Protein 3S4E (pdb70)

Nearest PDB structures (foldseek):
  3s4e-assembly1_A  TM=1.007E+00  e=2.903E-31  Homo sapiens
  4d3p-assembly1_A  TM=1.005E+00  e=6.715E-30  Homo sapiens
  4d3r-assembly1_A  TM=1.004E+00  e=1.656E-28  Homo sapiens
  4d3q-assembly1_B  TM=9.929E-01  e=1.139E-26  Homo sapiens
  6apx-assembly1_A  TM=9.580E-01  e=6.355E-16  Escherichia coli K-12

Foldseek 3Di:
DWDWFPLDLQEIFTALVCQVDVVVCVVSQAAEEEEADAPRDRHCPVR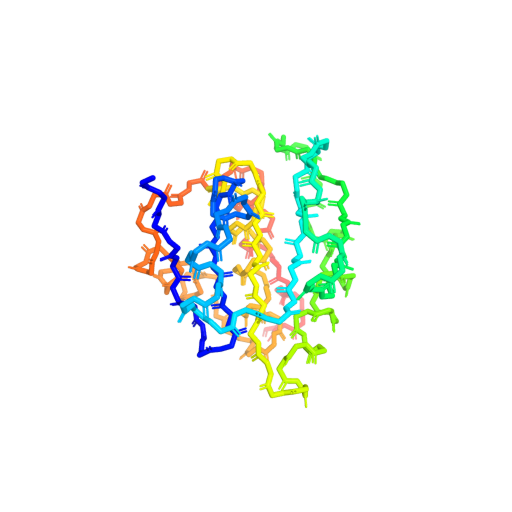HHYDYDYFYQDLPTQLVVCAVVVLVRSVVQVVVVGHYYYYYHRRAASSLLNQLVSCCVVPVDASVVSNVSSCVRPVRHDHDPSSSVSRNCPCPVVVD

Radius of gyration: 13.94 Å; Cα contacts (8 Å, |Δi|>4): 270; chains: 1; bounding box: 32×36×36 Å

GO terms:
  GO:0008138 protein tyrosine/serine/threonine phosphatase activity (F, IDA)
  GO:0004722 protein serine/threonine phosphatase activity (F, EXP)
  GO:0004725 protein tyrosine phosphatase activity (F, EXP)
  GO:0005515 protein binding (F, IPI)

Secondary structure (DSSP, 8-state):
----EEEETTEEEE-HHHHT-HHHHHHTT--EEEE-SSS-----TTTSEEEE------TTS-GGGGHHHHHHHHHHHHHTT--EEEE-SSSSSHHHHHHHHHHHHHH---HHHHHHHHHHHSTT----HHHHHHHHHTTHHHH-

Organism: Homo sapiens (NCBI:txid9606)

B-factor: mean 9.39, std 7.01, range [3.16, 60.04]

Sequence (144 aa):
ASQVGVIKPWLLLGSQDAAHDLDTLKKNKVTHILNVAYGVENAFLSDFTYKSISILDLPETNILSYFPECFEFIEEAKRKDGVVLVHSNAGVSRAAAIVIGFLMNSEQTSFTSAFSLVKNARPSICPNSGFMEQLRTYQEGKES

Structure (mmCIF, N/CA/C/O backbone):
data_3S4E
#
_entry.id   3S4E
#
_cell.length_a   46.852
_cell.length_b   50.313
_cell.length_c   57.872
_cell.angle_alpha   90.00
_cell.angle_beta   90.00
_cell.angle_gamma   90.00
#
_symmetry.space_group_name_H-M   'P 21 21 21'
#
loop_
_entity.id
_entity.type
_entity.pdbx_description
1 polymer 'Dual specificity protein phosphatase 19'
2 non-polymer 'PHOSPHATE ION'
3 non-polymer 'SULFATE ION'
4 water water
#
loop_
_atom_site.group_PDB
_atom_site.id
_atom_site.type_symbol
_atom_site.label_atom_id
_atom_site.label_alt_id
_atom_site.label_comp_id
_atom_site.label_asym_id
_atom_site.label_entity_id
_atom_site.label_seq_id
_atom_site.pdbx_PDB_ins_code
_atom_site.Cartn_x
_atom_site.Cartn_y
_atom_site.Cartn_z
_atom_site.occupancy
_atom_site.B_iso_or_equiv
_atom_site.auth_seq_id
_atom_site.auth_comp_id
_atom_site.auth_asym_id
_atom_site.auth_atom_id
_atom_site.pdbx_PDB_model_num
ATOM 1 N N . ALA A 1 1 ? -4.703 -8.325 -18.391 1.00 12.18 -2 ALA 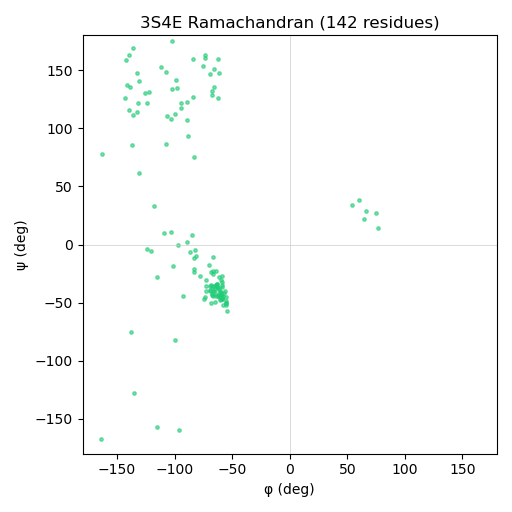A N 1
ATOM 2 C CA . ALA A 1 1 ? -4.404 -6.934 -18.777 1.00 12.40 -2 ALA A CA 1
ATOM 3 C C . ALA A 1 1 ? -3.389 -6.324 -17.800 1.00 11.60 -2 ALA A C 1
ATOM 4 O O . ALA A 1 1 ? -3.438 -5.102 -17.556 1.00 12.49 -2 ALA A O 1
ATOM 6 N N . SER A 1 2 ? -2.468 -7.134 -17.245 1.00 10.53 -1 SER A N 1
ATOM 7 C CA . SER A 1 2 ? -1.410 -6.552 -16.369 1.00 8.25 -1 SER A CA 1
ATOM 8 C C . SER A 1 2 ? -0.377 -5.794 -17.183 1.00 7.84 -1 SER A C 1
ATOM 9 O O . SER A 1 2 ? -0.263 -6.037 -18.388 1.00 9.16 -1 SER A O 1
ATOM 12 N N . GLN A 1 3 ? 0.391 -4.910 -16.558 1.00 6.82 65 GLN A N 1
ATOM 13 C CA . GLN A 1 3 ? 1.496 -4.247 -17.246 1.00 8.33 65 GLN A CA 1
ATOM 14 C C . GLN A 1 3 ? 2.700 -4.232 -16.311 1.00 7.45 65 GLN A C 1
ATOM 15 O O . GLN A 1 3 ? 2.680 -3.627 -15.243 1.00 8.50 65 GLN A O 1
ATOM 21 N N . VAL A 1 4 ? 3.728 -4.989 -16.647 1.00 7.46 66 VAL A N 1
ATOM 22 C CA . VAL A 1 4 ? 4.960 -4.961 -15.868 1.00 6.74 66 VAL A CA 1
ATOM 23 C C . VAL A 1 4 ? 5.776 -3.707 -16.141 1.00 5.58 66 VAL A C 1
ATOM 24 O O . VAL A 1 4 ? 5.686 -3.124 -17.205 1.00 8.30 66 VAL A O 1
ATOM 28 N N . GLY A 1 5 ? 6.574 -3.318 -15.149 1.00 4.73 67 GLY A N 1
ATOM 29 C CA . GLY A 1 5 ? 7.561 -2.251 -15.276 1.00 5.07 67 GLY A CA 1
ATOM 30 C C . GLY A 1 5 ? 8.942 -2.839 -15.524 1.00 4.94 67 GLY A C 1
ATOM 31 O O . GLY A 1 5 ? 9.304 -3.874 -14.927 1.00 5.22 67 GLY A O 1
ATOM 32 N N . VAL A 1 6 ? 9.731 -2.188 -16.385 1.00 4.91 68 VAL A N 1
ATOM 33 C CA . VAL A 1 6 ? 11.110 -2.630 -16.678 1.00 4.85 68 VAL A CA 1
ATOM 34 C C . VAL A 1 6 ? 12.031 -1.761 -15.849 1.00 3.99 68 VAL A C 1
ATOM 35 O O . VAL A 1 6 ? 12.114 -0.545 -16.041 1.00 5.03 68 VAL A O 1
ATOM 39 N N . ILE A 1 7 ? 12.680 -2.381 -14.865 1.00 4.50 69 ILE A N 1
ATOM 40 C CA . ILE A 1 7 ? 13.567 -1.687 -13.943 1.00 4.41 69 ILE A CA 1
ATOM 41 C C . ILE A 1 7 ? 15.014 -1.730 -14.454 1.00 5.28 69 ILE A C 1
ATOM 42 O O . ILE A 1 7 ? 15.735 -0.742 -14.382 1.00 6.68 69 ILE A O 1
ATOM 47 N N . LYS A 1 8 ? 15.444 -2.908 -14.914 1.00 5.06 70 LYS A N 1
ATOM 48 C CA . LYS A 1 8 ? 16.719 -3.159 -15.578 1.00 4.78 70 LYS A CA 1
ATOM 49 C C . LYS A 1 8 ? 16.374 -4.047 -16.748 1.00 5.40 70 LYS A C 1
ATOM 50 O O . LYS A 1 8 ? 15.284 -4.640 -16.779 1.00 5.72 70 LYS A O 1
ATOM 56 N N . PRO A 1 9 ? 17.303 -4.284 -17.690 1.00 5.08 71 PRO A N 1
ATOM 57 C CA . PRO A 1 9 ? 16.945 -5.193 -18.798 1.00 5.98 71 PRO A CA 1
ATOM 58 C C . PRO A 1 9 ? 16.548 -6.580 -18.298 1.00 4.96 71 PRO A C 1
ATOM 59 O O . PRO A 1 9 ? 15.776 -7.293 -18.949 1.00 6.07 71 PRO A O 1
ATOM 63 N N . TRP A 1 10 ? 17.094 -6.948 -17.134 1.00 4.92 72 TRP A N 1
ATOM 64 C CA . TRP A 1 10 ? 16.974 -8.247 -16.535 1.00 5.01 72 TRP A CA 1
ATOM 65 C C . TRP A 1 10 ? 16.079 -8.207 -15.276 1.00 4.20 72 TRP A C 1
ATOM 66 O O . TRP A 1 10 ? 16.037 -9.201 -14.544 1.00 4.92 72 TRP A O 1
ATOM 77 N N . LEU A 1 11 ? 15.366 -7.107 -14.987 1.00 4.24 73 LEU A N 1
ATOM 78 C CA . LEU A 1 11 ? 14.599 -7.010 -13.763 1.00 4.24 73 LEU A CA 1
ATOM 79 C C . LEU A 1 11 ? 13.262 -6.338 -14.071 1.00 3.79 73 LEU A C 1
ATOM 80 O O . LEU A 1 11 ? 13.216 -5.152 -14.441 1.00 4.75 73 LEU A O 1
ATOM 85 N N . LEU A 1 12 ? 12.170 -7.080 -13.896 1.00 4.46 74 LEU A N 1
ATOM 86 C CA . LEU A 1 12 ? 10.807 -6.611 -14.107 1.00 3.61 74 LEU A CA 1
ATOM 87 C C . LEU A 1 12 ? 10.090 -6.537 -12.762 1.00 3.55 74 LEU A C 1
ATOM 88 O O . LEU A 1 12 ? 10.381 -7.314 -11.837 1.00 4.35 74 LEU A O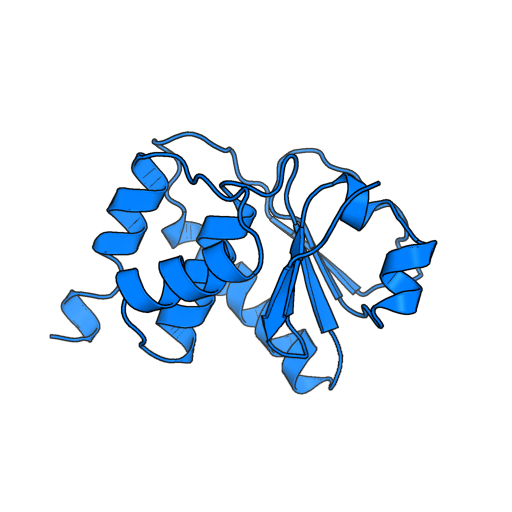 1
ATOM 93 N N . LEU A 1 13 ? 9.104 -5.648 -12.659 1.00 3.52 75 LEU A N 1
ATOM 94 C CA . LEU A 1 13 ? 8.305 -5.484 -11.464 1.00 3.18 75 LEU A CA 1
ATOM 95 C C . LEU A 1 13 ? 6.837 -5.623 -11.851 1.00 3.82 75 LEU A C 1
ATOM 96 O O . LEU A 1 13 ? 6.365 -4.926 -12.745 1.00 4.64 75 LEU A O 1
ATOM 101 N N . GLY A 1 14 ? 6.064 -6.445 -11.147 1.00 4.12 76 GLY A N 1
ATOM 102 C CA . GLY A 1 14 ? 4.659 -6.578 -11.465 1.00 5.36 76 GLY A CA 1
ATOM 103 C C . GLY A 1 14 ? 3.824 -7.229 -10.392 1.00 3.87 76 GLY A C 1
ATOM 104 O O . GLY A 1 14 ? 4.234 -7.388 -9.250 1.00 4.45 76 GLY A O 1
ATOM 105 N N . SER A 1 15 ? 2.605 -7.575 -10.801 1.00 4.65 77 SER A N 1
ATOM 106 C CA . SER A 1 15 ? 1.534 -8.076 -9.934 1.00 4.67 77 SER A CA 1
ATOM 107 C C . SER A 1 15 ? 1.388 -9.600 -10.053 1.00 3.81 77 SER A C 1
ATOM 108 O O . SER A 1 15 ? 2.016 -10.253 -10.894 1.00 4.86 77 SER A O 1
ATOM 111 N N . GLN A 1 16 ? 0.511 -10.165 -9.225 1.00 4.55 78 GLN A N 1
ATOM 112 C CA . GLN A 1 16 ? 0.187 -11.594 -9.356 1.00 4.75 78 GLN A CA 1
ATOM 113 C C . GLN A 1 16 ? -0.366 -11.877 -10.747 1.00 5.30 78 GLN A C 1
ATOM 114 O O . GLN A 1 16 ? -0.140 -12.951 -11.282 1.00 5.39 78 GLN A O 1
ATOM 120 N N . ASP A 1 17 ? -1.146 -10.988 -11.334 1.00 5.34 79 ASP A N 1
ATOM 121 C CA . ASP A 1 17 ? -1.636 -11.252 -12.686 1.00 5.45 79 ASP A CA 1
ATOM 122 C C . ASP A 1 17 ? -0.493 -11.416 -13.648 1.00 5.11 79 ASP A C 1
ATOM 123 O O . ASP A 1 17 ? -0.534 -12.286 -14.515 1.00 5.63 79 ASP A O 1
ATOM 128 N N . ALA A 1 18 ? 0.527 -10.580 -13.571 1.00 4.01 80 ALA A N 1
ATOM 129 C CA . ALA A 1 18 ? 1.698 -10.764 -14.427 1.00 4.41 80 ALA A CA 1
ATOM 130 C C . ALA A 1 18 ? 2.342 -12.121 -14.176 1.00 4.06 80 ALA A C 1
ATOM 131 O O . ALA A 1 18 ? 2.770 -12.801 -15.121 1.00 5.02 80 ALA A O 1
ATOM 133 N N . ALA A 1 19 ? 2.453 -12.524 -12.908 1.00 4.99 81 ALA A N 1
ATOM 134 C CA . ALA A 1 19 ? 3.068 -13.789 -12.562 1.00 4.33 81 ALA A CA 1
ATOM 135 C C . ALA A 1 19 ? 2.284 -14.978 -13.099 1.00 4.22 81 ALA A C 1
ATOM 136 O O . ALA A 1 19 ? 2.805 -16.077 -13.224 1.00 4.69 81 ALA A O 1
ATOM 138 N N . HIS A 1 20 ? 0.997 -14.780 -13.361 1.00 4.27 82 HIS A N 1
ATOM 139 C CA . HIS A 1 20 ? 0.103 -15.830 -13.839 1.00 4.21 82 HIS A CA 1
ATOM 140 C C . HIS A 1 20 ? -0.195 -15.733 -15.311 1.00 5.15 82 HIS A C 1
ATOM 141 O O . HIS A 1 20 ? -1.112 -16.423 -15.794 1.00 5.90 82 HIS A O 1
ATOM 148 N N . ASP A 1 21 ? 0.546 -14.872 -16.015 1.00 4.43 83 ASP A N 1
ATOM 149 C CA . ASP A 1 21 ? 0.288 -14.607 -17.438 1.00 4.76 83 ASP A CA 1
ATOM 150 C C . ASP A 1 21 ? 1.391 -15.249 -18.259 1.00 4.51 83 ASP A C 1
ATOM 151 O O . ASP A 1 21 ? 2.431 -14.628 -18.494 1.00 5.08 83 ASP A O 1
ATOM 156 N N . LEU A 1 22 ? 1.227 -16.523 -18.596 1.00 4.89 84 LEU A N 1
ATOM 157 C CA . LEU A 1 22 ? 2.295 -17.243 -19.278 1.00 5.28 84 LEU A CA 1
ATOM 158 C C . LEU A 1 22 ? 2.647 -16.610 -20.641 1.00 5.30 84 LEU A C 1
ATOM 159 O O . LEU A 1 22 ? 3.815 -16.534 -20.979 1.00 5.85 84 LEU A O 1
ATOM 164 N N . ASP A 1 23 ? 1.640 -16.116 -21.372 1.00 5.75 85 ASP A N 1
ATOM 165 C CA . ASP A 1 23 ? 1.887 -15.481 -22.655 1.00 6.48 85 ASP A CA 1
ATOM 166 C C . ASP A 1 23 ? 2.900 -14.351 -22.469 1.00 6.41 85 ASP A C 1
ATOM 167 O O . ASP A 1 23 ? 3.866 -14.249 -23.252 1.00 7.06 85 ASP A O 1
ATOM 172 N N . THR A 1 24 ? 2.656 -13.433 -21.519 1.00 5.75 86 THR A N 1
ATOM 173 C CA . THR A 1 24 ? 3.565 -12.302 -21.391 1.00 5.79 86 THR A CA 1
ATOM 174 C C . THR A 1 24 ? 4.856 -12.637 -20.679 1.00 5.55 86 THR A C 1
ATOM 175 O O . THR A 1 24 ? 5.890 -12.056 -21.008 1.00 6.15 86 THR A O 1
ATOM 179 N N . LEU A 1 25 ? 4.859 -13.637 -19.795 1.00 5.02 87 LEU A N 1
ATOM 180 C CA . LEU A 1 25 ? 6.140 -14.071 -19.207 1.00 5.20 87 LEU A CA 1
ATOM 181 C C . LEU A 1 25 ? 7.067 -14.522 -20.336 1.00 5.40 87 LEU A C 1
ATOM 182 O O . LEU A 1 25 ? 8.271 -14.192 -20.341 1.00 5.92 87 LEU A O 1
ATOM 187 N N . LYS A 1 26 ? 6.535 -15.289 -21.273 1.00 5.39 88 LYS A N 1
ATOM 188 C CA . LYS A 1 26 ? 7.338 -15.740 -22.413 1.00 7.52 88 LYS A CA 1
ATOM 189 C C . LYS A 1 26 ? 7.742 -14.623 -23.348 1.00 6.10 88 LYS A C 1
ATOM 190 O O . LYS A 1 26 ? 8.911 -14.537 -23.736 1.00 6.85 88 LYS A O 1
ATOM 196 N N . LYS A 1 27 ? 6.831 -13.717 -23.665 1.00 6.16 89 LYS A N 1
ATOM 197 C CA . LYS A 1 27 ? 7.189 -12.572 -24.504 1.00 7.05 89 LYS A CA 1
ATOM 198 C C . LYS A 1 27 ? 8.301 -11.763 -23.866 1.00 5.19 89 LYS A C 1
ATOM 199 O O . LYS A 1 27 ? 9.124 -11.185 -24.561 1.00 6.27 89 LYS A O 1
ATOM 205 N N . ASN A 1 28 ? 8.297 -11.675 -22.538 1.00 5.05 90 ASN A N 1
ATOM 206 C CA . ASN A 1 28 ? 9.205 -10.817 -21.815 1.00 4.53 90 ASN A CA 1
ATOM 207 C C . ASN A 1 28 ? 10.516 -11.501 -21.460 1.00 4.28 90 ASN A C 1
ATOM 208 O O . ASN A 1 28 ? 11.383 -10.936 -20.798 1.00 5.19 90 ASN A O 1
ATOM 213 N N . LYS A 1 29 ? 10.654 -12.750 -21.906 1.00 5.27 91 LYS A N 1
ATOM 214 C CA . LYS A 1 29 ? 11.891 -13.520 -21.742 1.00 5.34 91 LYS A CA 1
ATOM 215 C C . LYS A 1 29 ? 12.201 -13.840 -20.282 1.00 5.12 91 LYS A C 1
ATOM 216 O O . LYS A 1 29 ? 13.364 -13.970 -19.908 1.00 5.37 91 LYS A O 1
ATOM 222 N N . VAL A 1 30 ? 11.165 -13.960 -19.456 1.00 4.97 92 VAL A N 1
ATOM 223 C CA . VAL A 1 30 ? 11.390 -14.268 -18.036 1.00 4.72 92 VAL A CA 1
ATOM 224 C C . VAL A 1 30 ? 11.979 -15.647 -17.863 1.00 4.85 92 VAL A C 1
ATOM 225 O O . VAL A 1 30 ? 11.515 -16.625 -18.472 1.00 5.60 92 VAL A O 1
ATOM 229 N N . THR A 1 31 ? 12.995 -15.726 -16.996 1.00 4.81 93 THR A N 1
ATOM 230 C CA . THR A 1 31 ? 13.589 -16.997 -16.602 1.00 5.48 93 THR A CA 1
ATOM 231 C C . THR A 1 31 ? 13.386 -17.296 -15.119 1.00 4.47 93 THR A C 1
ATOM 232 O O . THR A 1 31 ? 13.400 -18.465 -14.716 1.00 5.52 93 THR A O 1
ATOM 236 N N . HIS A 1 32 ? 13.265 -16.260 -14.294 1.00 3.96 94 HIS A N 1
ATOM 237 C CA . HIS A 1 32 ? 13.252 -16.347 -12.826 1.00 4.88 94 HIS A CA 1
ATOM 238 C C . HIS A 1 32 ? 12.067 -15.558 -12.325 1.00 3.76 94 HIS A C 1
ATOM 239 O O . HIS A 1 32 ? 11.795 -14.485 -12.860 1.00 4.27 94 HIS A O 1
ATOM 246 N N . ILE A 1 33 ? 11.404 -16.075 -11.297 1.00 4.41 95 ILE A N 1
ATOM 247 C CA . ILE A 1 33 ? 10.262 -15.361 -10.707 1.00 4.26 95 ILE A CA 1
ATOM 248 C C . ILE A 1 33 ? 10.456 -15.340 -9.183 1.00 3.87 95 ILE A C 1
ATOM 249 O O . ILE A 1 33 ? 10.608 -16.400 -8.554 1.00 4.72 95 ILE A O 1
ATOM 254 N N . LEU A 1 34 ? 10.489 -14.117 -8.635 1.00 3.68 96 LEU A N 1
ATOM 255 C CA . LEU A 1 34 ? 10.624 -13.902 -7.211 1.00 3.44 96 LEU A CA 1
ATOM 256 C C . LEU A 1 34 ? 9.261 -13.432 -6.682 1.00 4.00 96 LEU A C 1
ATOM 257 O O . LEU A 1 34 ? 8.810 -12.330 -7.022 1.00 4.24 96 LEU A O 1
ATOM 262 N N . ASN A 1 35 ? 8.601 -14.287 -5.892 1.00 4.32 97 ASN A N 1
ATOM 263 C CA . ASN A 1 35 ? 7.253 -14.068 -5.402 1.00 3.82 97 ASN A CA 1
ATOM 264 C C . ASN A 1 35 ? 7.338 -13.629 -3.949 1.00 4.10 97 ASN A C 1
ATOM 265 O O . ASN A 1 35 ? 7.665 -14.446 -3.052 1.00 4.55 97 ASN A O 1
ATOM 270 N N . VAL A 1 36 ? 7.049 -12.345 -3.715 1.00 3.79 98 VAL A N 1
ATOM 271 C CA . VAL A 1 36 ? 7.188 -11.738 -2.395 1.00 4.60 98 VAL A CA 1
ATOM 272 C C . VAL A 1 36 ? 5.857 -11.246 -1.875 1.00 4.56 98 VAL A C 1
ATOM 273 O O . VAL A 1 36 ? 5.790 -10.279 -1.142 1.00 6.47 98 VAL A O 1
ATOM 277 N N . ALA A 1 37 ? 4.772 -11.956 -2.225 1.00 6.07 99 ALA A N 1
ATOM 278 C CA . ALA A 1 37 ? 3.479 -11.749 -1.558 1.00 8.02 99 ALA A CA 1
ATOM 279 C C . ALA A 1 37 ? 3.265 -12.763 -0.453 1.00 5.91 99 ALA A C 1
ATOM 280 O O . ALA A 1 37 ? 4.237 -13.293 0.104 1.00 6.61 99 ALA A O 1
ATOM 282 N N . TYR A 1 38 ? 2.010 -12.975 -0.050 1.00 6.57 100 TYR A N 1
ATOM 283 C CA . TYR A 1 38 ? 1.653 -14.065 0.836 1.00 6.53 100 TYR A CA 1
ATOM 284 C C . TYR A 1 38 ? 0.568 -14.904 0.167 1.00 6.28 100 TYR A C 1
ATOM 285 O O . TYR A 1 38 ? -0.506 -14.422 -0.214 1.00 7.42 100 TYR A O 1
ATOM 294 N N . GLY A 1 39 ? 0.856 -16.188 -0.021 1.00 6.35 101 GLY A N 1
ATOM 295 C CA . GLY A 1 39 ? -0.162 -17.116 -0.499 1.00 6.82 101 GLY A CA 1
ATOM 296 C C . GLY A 1 39 ? -0.467 -17.027 -1.983 1.00 5.35 101 GLY A C 1
ATOM 297 O O . GLY A 1 39 ? -1.480 -17.579 -2.409 1.00 7.59 101 GLY A O 1
ATOM 298 N N . VAL A 1 40 ? 0.350 -16.371 -2.794 1.00 5.19 102 VAL A N 1
ATOM 299 C CA . VAL A 1 40 ? 0.151 -16.378 -4.240 1.00 5.72 102 VAL A CA 1
ATOM 300 C C . VAL A 1 40 ? 0.777 -17.631 -4.845 1.00 5.40 102 VAL A C 1
ATOM 301 O O . VAL A 1 40 ? 1.942 -17.910 -4.594 1.00 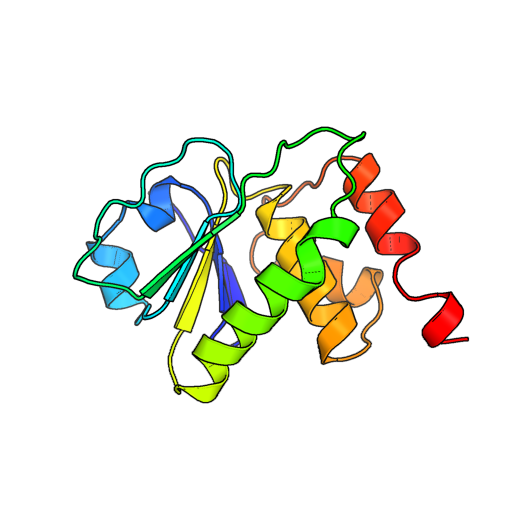6.37 102 VAL A O 1
ATOM 305 N N . GLU A 1 41 ? 0.026 -18.402 -5.619 1.00 5.99 103 GLU A N 1
ATOM 306 C CA . GLU A 1 41 ? 0.577 -19.628 -6.181 1.00 6.26 103 GLU A CA 1
ATOM 307 C C . GLU A 1 41 ? 1.627 -19.347 -7.242 1.00 6.08 103 GLU A C 1
ATOM 308 O O . GLU A 1 41 ? 1.513 -18.406 -8.042 1.00 6.86 103 GLU A O 1
ATOM 314 N N . ASN A 1 42 ? 2.613 -20.219 -7.324 1.00 5.10 104 ASN A N 1
ATOM 315 C CA . ASN A 1 42 ? 3.561 -20.262 -8.421 1.00 6.00 104 ASN A CA 1
ATOM 316 C C . ASN A 1 42 ? 2.984 -21.187 -9.486 1.00 5.92 104 ASN A C 1
ATOM 317 O O . ASN A 1 42 ? 2.850 -22.401 -9.246 1.00 6.69 104 ASN A O 1
ATOM 322 N N . ALA A 1 43 ? 2.523 -20.612 -10.596 1.00 5.80 105 ALA A N 1
ATOM 323 C CA . ALA A 1 43 ? 1.641 -21.289 -11.509 1.00 5.67 105 ALA A CA 1
ATOM 324 C C . ALA A 1 43 ? 2.326 -22.194 -12.525 1.00 5.70 105 ALA A C 1
ATOM 325 O O . ALA A 1 43 ? 1.677 -23.078 -13.098 1.00 6.65 105 ALA A O 1
ATOM 327 N N . PHE A 1 44 ? 3.606 -21.975 -12.788 1.00 5.16 106 PHE A N 1
ATOM 328 C CA . PHE A 1 44 ? 4.274 -22.615 -13.922 1.00 6.20 106 PHE A CA 1
ATOM 329 C C . PHE A 1 44 ? 5.587 -23.247 -13.478 1.00 5.60 106 PHE A C 1
ATOM 330 O O . PHE A 1 44 ? 6.675 -22.871 -13.935 1.00 6.04 106 PHE A O 1
ATOM 338 N N . LEU A 1 45 ? 5.477 -24.207 -12.565 1.00 6.96 107 LEU A N 1
ATOM 339 C CA . LEU A 1 45 ? 6.610 -24.695 -11.804 1.00 9.45 107 LEU A CA 1
ATOM 340 C C . LEU A 1 45 ? 7.694 -25.251 -12.696 1.00 8.59 107 LEU A C 1
ATOM 341 O O . LEU A 1 45 ? 8.860 -25.132 -12.319 1.00 11.98 107 LEU A O 1
ATOM 346 N N . SER A 1 46 ? 7.365 -25.846 -13.846 1.00 8.59 108 SER A N 1
ATOM 347 C CA . SER A 1 46 ? 8.408 -26.437 -14.688 1.00 11.41 108 SER A CA 1
ATOM 348 C C . SER A 1 46 ? 9.048 -25.455 -15.653 1.00 9.94 108 SER A C 1
ATOM 349 O O . SER A 1 46 ? 9.994 -25.811 -16.373 1.00 13.07 108 SER A O 1
ATOM 352 N N . ASP A 1 47 ? 8.502 -24.242 -15.718 1.00 7.77 109 ASP A N 1
ATOM 353 C CA . ASP A 1 47 ? 8.847 -23.319 -16.775 1.00 8.30 109 ASP A CA 1
ATOM 354 C C . ASP A 1 47 ? 9.840 -22.214 -16.384 1.00 6.95 109 ASP A C 1
ATOM 355 O O . ASP A 1 47 ? 10.384 -21.527 -17.241 1.00 8.29 109 ASP A O 1
ATOM 360 N N . PHE A 1 48 ? 9.971 -21.988 -15.081 1.00 5.87 110 PHE A N 1
ATOM 361 C CA . PHE A 1 48 ? 10.750 -20.865 -14.542 1.00 5.87 110 PHE A CA 1
ATOM 362 C C . PHE A 1 48 ? 11.458 -21.351 -13.300 1.00 5.64 110 PHE A C 1
ATOM 363 O O . PHE A 1 48 ? 11.033 -22.318 -12.668 1.00 6.15 110 PHE A O 1
ATOM 371 N N . THR A 1 49 ? 12.518 -20.636 -12.930 1.00 5.15 111 THR A N 1
ATOM 372 C CA . THR A 1 49 ? 13.138 -20.834 -11.605 1.00 5.05 111 THR A CA 1
ATOM 373 C C . THR A 1 49 ? 12.408 -19.884 -10.650 1.00 4.19 111 THR A C 1
ATOM 374 O O . THR A 1 49 ? 12.436 -18.653 -10.862 1.00 5.52 111 THR A O 1
ATOM 378 N N . TYR A 1 50 ? 11.834 -20.430 -9.591 1.00 4.33 112 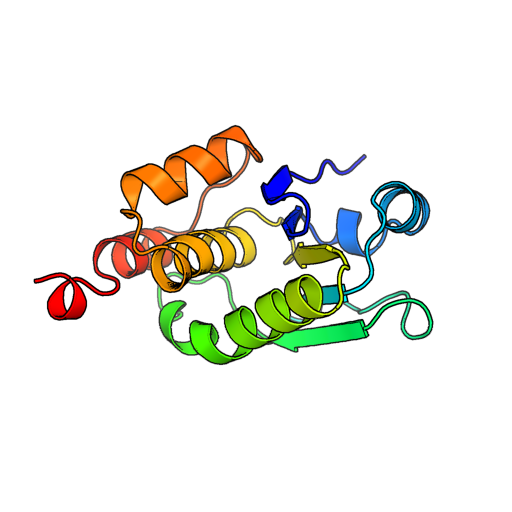TYR A N 1
ATOM 379 C CA . TYR A 1 50 ? 11.069 -19.669 -8.614 1.00 4.41 112 TYR A CA 1
ATOM 380 C C . TYR A 1 50 ? 11.806 -19.514 -7.301 1.00 4.76 112 TYR A C 1
ATOM 381 O O . TYR A 1 50 ? 12.505 -20.438 -6.848 1.00 5.86 112 TYR A O 1
ATOM 390 N N . LYS A 1 51 ? 11.574 -18.410 -6.621 1.00 4.30 113 LYS A N 1
ATOM 391 C CA . LYS A 1 51 ? 11.875 -18.287 -5.207 1.00 4.86 113 LYS A CA 1
ATOM 392 C C . LYS A 1 51 ? 10.721 -17.550 -4.574 1.00 4.75 113 LYS A C 1
ATOM 393 O O . LYS A 1 51 ? 10.268 -16.526 -5.111 1.00 5.72 113 LYS A O 1
ATOM 399 N N . SER A 1 52 ? 10.251 -18.028 -3.424 1.00 5.04 114 SER A N 1
ATOM 400 C CA . SER A 1 52 ? 9.117 -17.399 -2.731 1.00 5.58 114 SER A CA 1
ATOM 401 C C . SER A 1 52 ? 9.498 -16.991 -1.341 1.00 5.43 114 SER A C 1
ATOM 402 O O . SER A 1 52 ? 10.074 -17.807 -0.596 1.00 7.14 114 SER A O 1
ATOM 405 N N . ILE A 1 53 ? 9.193 -15.749 -0.972 1.00 5.41 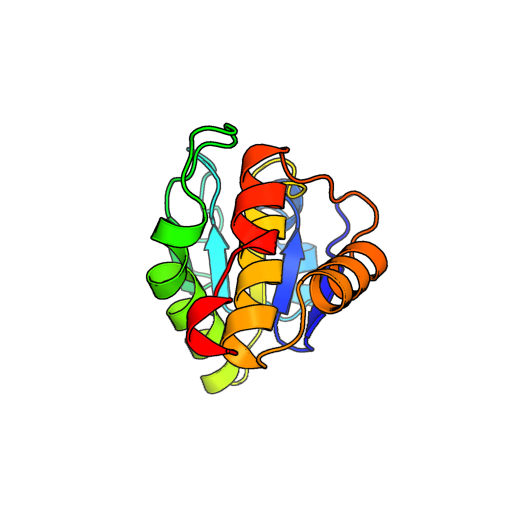115 ILE A N 1
ATOM 406 C CA . ILE A 1 53 ? 9.477 -15.257 0.370 1.00 6.62 115 ILE A CA 1
ATOM 407 C C . ILE A 1 53 ? 8.221 -14.570 0.873 1.00 6.07 115 ILE A C 1
ATOM 408 O O . ILE A 1 53 ? 7.747 -13.615 0.251 1.00 7.09 115 ILE A O 1
ATOM 413 N N . SER A 1 54 ? 7.598 -15.131 1.898 1.00 6.53 116 SER A N 1
ATOM 414 C CA . SER A 1 54 ? 6.332 -14.636 2.394 1.00 6.53 116 SER A CA 1
ATOM 415 C C . SER A 1 54 ? 6.530 -13.275 3.021 1.00 6.26 116 SER A C 1
ATOM 416 O O . SER A 1 54 ? 7.308 -13.163 3.979 1.00 7.92 116 SER A O 1
ATOM 419 N N . ILE A 1 55 ? 5.735 -12.290 2.617 1.00 5.35 117 ILE A N 1
ATOM 420 C CA . ILE A 1 55 ? 5.799 -10.937 3.206 1.00 5.53 117 ILE A CA 1
ATOM 421 C C . ILE A 1 55 ? 4.378 -10.430 3.314 1.00 4.24 117 ILE A C 1
ATOM 422 O O . ILE A 1 55 ? 3.573 -10.594 2.397 1.00 4.39 117 ILE A O 1
ATOM 427 N N . LEU A 1 56 ? 4.063 -9.806 4.445 1.00 4.40 118 LEU A N 1
ATOM 428 C CA . LEU A 1 56 ? 2.787 -9.114 4.646 1.00 4.61 118 LEU A CA 1
ATOM 429 C C . LEU A 1 56 ? 2.919 -7.615 4.406 1.00 4.60 118 LEU A C 1
ATOM 430 O O . LEU A 1 56 ? 3.913 -6.998 4.834 1.00 5.69 118 LEU A O 1
ATOM 435 N N . ASP A 1 57 ? 1.980 -7.050 3.677 1.00 4.53 119 ASP A N 1
ATOM 436 C CA . ASP A 1 57 ? 2.031 -5.633 3.342 1.00 4.85 119 ASP A CA 1
ATOM 437 C C . ASP A 1 57 ? 1.472 -4.816 4.490 1.00 4.34 119 ASP A C 1
ATOM 438 O O . ASP A 1 57 ? 0.368 -4.266 4.412 1.00 5.64 119 ASP A O 1
ATOM 443 N N . LEU A 1 58 ? 2.250 -4.676 5.553 1.00 4.95 120 LEU A N 1
ATOM 444 C CA . LEU A 1 58 ? 1.817 -3.967 6.770 1.00 5.34 120 LEU A CA 1
ATOM 445 C C . LEU A 1 58 ? 2.963 -3.030 7.138 1.00 5.19 120 LEU A C 1
ATOM 446 O O . LEU A 1 58 ? 4.138 -3.359 6.933 1.00 5.15 120 LEU A O 1
ATOM 451 N N . PRO A 1 59 ? 2.634 -1.867 7.725 1.00 5.43 121 PRO A N 1
ATOM 452 C CA . PRO A 1 59 ? 3.714 -0.922 8.037 1.00 6.47 121 PRO A CA 1
ATOM 453 C C . PRO A 1 59 ? 4.647 -1.484 9.108 1.00 6.09 121 PRO A C 1
ATOM 454 O O . PRO A 1 59 ? 5.802 -1.035 9.192 1.00 8.52 121 PRO A O 1
ATOM 458 N N . GLU A 1 60 ? 4.178 -2.424 9.929 1.00 5.92 122 GLU A N 1
ATOM 459 C CA . GLU A 1 60 ? 5.055 -3.017 10.948 1.00 8.08 122 GLU A CA 1
ATOM 460 C C . GLU A 1 60 ? 5.942 -4.113 10.390 1.00 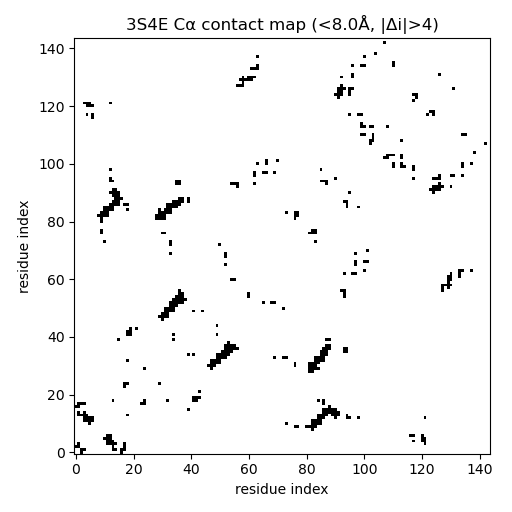7.11 122 GLU A C 1
ATOM 461 O O . GLU A 1 60 ? 6.843 -4.537 11.077 1.00 6.86 122 GLU A O 1
ATOM 467 N N . THR A 1 61 ? 5.733 -4.569 9.144 1.00 5.39 123 THR A N 1
ATOM 468 C CA . THR A 1 61 ? 6.681 -5.465 8.527 1.00 5.55 123 THR A CA 1
ATOM 469 C C . THR A 1 61 ? 7.980 -4.749 8.254 1.00 5.62 123 THR A C 1
ATOM 470 O O . THR A 1 61 ? 7.967 -3.640 7.711 1.00 6.03 123 THR A O 1
ATOM 474 N N . ASN A 1 62 ? 9.092 -5.367 8.627 1.00 5.44 124 ASN A N 1
ATOM 475 C CA . ASN A 1 62 ? 10.415 -4.823 8.361 1.00 5.54 124 ASN A CA 1
ATOM 476 C C . ASN A 1 62 ? 10.892 -5.284 7.000 1.00 4.45 124 ASN A C 1
ATOM 477 O O . ASN A 1 62 ? 11.417 -6.363 6.859 1.00 5.07 124 ASN A O 1
ATOM 482 N N . ILE A 1 63 ? 10.647 -4.467 5.967 1.00 4.85 125 ILE A N 1
ATOM 483 C CA . ILE A 1 63 ? 10.997 -4.897 4.608 1.00 4.63 125 ILE A CA 1
ATOM 484 C C . ILE A 1 63 ? 12.505 -5.170 4.505 1.00 4.97 125 ILE A C 1
ATOM 485 O O . ILE A 1 63 ? 12.926 -6.033 3.733 1.00 5.23 125 ILE A O 1
ATOM 490 N N . LEU A 1 64 ? 13.300 -4.451 5.301 1.00 5.58 126 LEU A N 1
ATOM 491 C CA . LEU A 1 64 ? 14.765 -4.573 5.226 1.00 6.13 126 LEU A CA 1
ATOM 492 C C . LEU A 1 64 ? 15.200 -5.989 5.554 1.00 5.45 126 LEU A C 1
ATOM 493 O O . LEU A 1 64 ? 16.246 -6.425 5.088 1.00 7.01 126 LEU A O 1
ATOM 498 N N . SER A 1 65 ? 14.416 -6.692 6.359 1.00 5.36 127 SER A N 1
ATOM 499 C CA . SER A 1 65 ? 14.799 -8.011 6.811 1.00 7.16 127 SER A CA 1
ATOM 500 C C . SER A 1 65 ? 14.764 -9.054 5.689 1.00 7.14 127 SER A C 1
ATOM 501 O O . SER A 1 65 ? 15.322 -10.139 5.829 1.00 9.59 127 SER A O 1
ATOM 504 N N . TYR A 1 66 ? 14.086 -8.766 4.581 1.00 5.82 128 TYR A N 1
ATOM 505 C CA . TYR A 1 66 ? 13.962 -9.726 3.472 1.00 5.36 128 TYR A CA 1
ATOM 506 C C . TYR A 1 66 ? 14.973 -9.484 2.374 1.00 5.86 128 TYR A C 1
ATOM 507 O O . TYR A 1 66 ? 15.027 -10.229 1.393 1.00 5.78 128 TYR A O 1
ATOM 516 N N . PHE A 1 67 ? 15.810 -8.458 2.549 1.00 5.21 129 PHE A N 1
ATOM 517 C CA . PHE A 1 67 ? 16.629 -8.021 1.457 1.00 5.53 129 PHE A CA 1
ATOM 518 C C . PHE A 1 67 ? 17.666 -9.070 1.000 1.00 5.86 129 PHE A C 1
ATOM 519 O O . PHE A 1 67 ? 17.745 -9.338 -0.200 1.00 6.23 129 PHE A O 1
ATOM 527 N N . PRO A 1 68 ? 18.455 -9.682 1.904 1.00 5.58 130 PRO A N 1
ATOM 528 C CA . PRO A 1 68 ? 19.523 -10.546 1.345 1.00 6.73 130 PRO A CA 1
ATOM 529 C C . PRO A 1 68 ? 18.960 -11.736 0.548 1.00 5.61 130 PRO A C 1
ATOM 530 O O . PRO A 1 68 ? 19.480 -12.085 -0.494 1.00 6.03 130 PRO A O 1
ATOM 534 N N . GLU A 1 69 ? 17.852 -12.298 1.004 1.00 5.70 131 GLU A N 1
ATOM 535 C CA . GLU A 1 69 ? 17.241 -13.448 0.304 1.00 5.56 131 GLU A CA 1
ATOM 536 C C . GLU A 1 69 ? 16.692 -13.054 -1.057 1.00 4.97 131 GLU A C 1
ATOM 537 O O . GLU A 1 69 ? 16.799 -13.825 -2.013 1.00 6.17 131 GLU A O 1
ATOM 543 N N . CYS A 1 70 ? 16.135 -11.846 -1.139 1.00 4.91 132 CYS A N 1
ATOM 544 C CA . CYS A 1 70 ? 15.631 -11.358 -2.413 1.00 4.73 132 CYS A CA 1
ATOM 545 C C . CYS A 1 70 ? 16.735 -10.945 -3.344 1.00 4.71 132 CYS A C 1
ATOM 546 O O . CYS A 1 70 ? 16.736 -11.312 -4.520 1.00 4.62 132 CYS A O 1
ATOM 549 N N . PHE A 1 71 ? 17.714 -10.173 -2.842 1.00 4.72 133 PHE A N 1
ATOM 550 C CA . PHE A 1 71 ? 18.690 -9.577 -3.727 1.00 4.96 133 PHE A CA 1
ATOM 551 C C . PHE A 1 71 ? 19.608 -10.636 -4.323 1.00 5.38 133 PHE A C 1
ATOM 552 O O . PHE A 1 71 ? 20.007 -10.511 -5.477 1.00 5.44 133 PHE A O 1
ATOM 560 N N . GLU A 1 72 ? 19.942 -11.683 -3.544 1.00 4.75 134 GLU A N 1
ATOM 561 C CA . GLU A 1 72 ? 20.829 -12.686 -4.099 1.00 5.70 134 GLU A CA 1
ATOM 562 C C . GLU A 1 72 ? 20.167 -13.401 -5.285 1.00 4.42 134 GLU A C 1
ATOM 563 O O . GLU A 1 72 ? 20.846 -13.860 -6.219 1.00 5.01 134 GLU A O 1
ATOM 569 N N . PHE A 1 73 ? 18.848 -13.583 -5.188 1.00 4.17 135 PHE A N 1
ATOM 570 C CA . PHE A 1 73 ? 18.114 -14.268 -6.256 1.00 4.21 135 PHE A CA 1
ATOM 571 C C . PHE A 1 73 ? 17.968 -13.395 -7.512 1.00 4.76 135 PHE A C 1
ATOM 572 O O . PHE A 1 73 ? 18.122 -13.882 -8.649 1.00 5.22 135 PHE A O 1
ATOM 580 N N . ILE A 1 74 ? 17.708 -12.107 -7.312 1.00 4.86 136 ILE A N 1
ATOM 581 C CA . ILE A 1 74 ? 17.747 -11.167 -8.436 1.00 5.93 136 ILE A CA 1
ATOM 582 C C . ILE A 1 74 ? 19.109 -11.251 -9.133 1.00 6.20 136 ILE A C 1
ATOM 583 O O . ILE A 1 74 ? 19.214 -11.327 -10.371 1.00 5.98 136 ILE A O 1
ATOM 588 N N . GLU A 1 75 ? 20.187 -11.275 -8.348 1.00 6.56 137 GLU A N 1
ATOM 589 C CA . GLU A 1 75 ? 21.539 -11.371 -8.924 1.00 7.23 137 GLU A CA 1
ATOM 590 C C . GLU A 1 75 ? 21.760 -12.691 -9.659 1.00 6.27 137 GLU A C 1
ATOM 591 O O . GLU A 1 75 ? 22.480 -12.733 -10.659 1.00 7.21 137 GLU A O 1
ATOM 597 N N . GLU A 1 76 ? 21.178 -13.787 -9.169 1.00 6.00 138 GLU A N 1
ATOM 598 C CA . GLU A 1 76 ? 21.256 -15.054 -9.875 1.00 6.49 138 GLU A CA 1
ATOM 599 C C . GLU A 1 76 ? 20.734 -14.891 -11.304 1.00 5.60 138 GLU A C 1
ATOM 600 O O . GLU A 1 76 ? 21.364 -15.358 -12.277 1.00 6.35 138 GLU A O 1
ATOM 606 N N . ALA A 1 77 ? 19.564 -14.268 -11.450 1.00 6.10 139 ALA A N 1
ATOM 607 C CA . ALA A 1 77 ? 19.003 -14.094 -12.790 1.00 5.97 139 ALA A CA 1
ATOM 608 C C . ALA A 1 77 ? 19.922 -13.268 -13.668 1.00 5.39 139 ALA A C 1
ATOM 609 O O . ALA A 1 77 ? 20.119 -13.606 -14.844 1.00 7.04 139 ALA A O 1
ATOM 611 N N . LYS A 1 78 ? 20.471 -12.193 -13.126 1.00 6.56 140 LYS A N 1
ATOM 612 C CA . LYS A 1 78 ? 21.411 -11.361 -13.891 1.00 6.99 140 LYS A CA 1
ATOM 613 C C . LYS A 1 78 ? 22.643 -12.161 -14.338 1.00 7.53 140 LYS A C 1
ATOM 614 O O . LYS A 1 78 ? 23.043 -12.183 -15.515 1.00 8.62 140 LYS A O 1
ATOM 620 N N . ARG A 1 79 ? 23.203 -12.909 -13.399 1.00 7.57 141 ARG A N 1
ATOM 621 C CA . ARG A 1 79 ? 24.412 -13.683 -13.645 1.00 9.90 141 ARG A CA 1
ATOM 622 C C . ARG A 1 79 ? 24.176 -14.743 -14.714 1.00 9.27 141 ARG A C 1
ATOM 623 O O . ARG A 1 79 ? 25.092 -15.073 -15.472 1.00 11.04 141 ARG A O 1
ATOM 631 N N . LYS A 1 80 ? 22.974 -15.303 -14.755 1.00 8.12 142 LYS A N 1
ATOM 632 C CA . LYS A 1 80 ? 22.611 -16.311 -15.728 1.00 9.15 142 LYS A CA 1
ATOM 633 C C . LYS A 1 80 ? 22.133 -15.754 -17.041 1.00 7.57 142 LYS A C 1
ATOM 634 O O . LYS A 1 80 ? 21.696 -16.508 -17.901 1.00 10.15 142 LYS A O 1
ATOM 640 N N . ASP A 1 81 ? 22.252 -14.447 -17.231 1.00 7.02 143 ASP A N 1
ATOM 641 C CA . ASP A 1 81 ? 21.834 -13.848 -18.485 1.00 8.00 143 ASP A CA 1
ATOM 642 C C . ASP A 1 81 ? 20.367 -14.078 -18.760 1.00 6.57 143 ASP A C 1
ATOM 643 O O . ASP A 1 81 ? 19.942 -14.153 -19.917 1.00 8.38 143 ASP A O 1
ATOM 648 N N . GLY A 1 82 ? 19.582 -14.009 -17.690 1.00 6.08 144 GLY A N 1
ATOM 649 C CA . GLY A 1 82 ? 18.128 -14.158 -17.766 1.00 6.42 144 GLY A CA 1
ATOM 650 C C . GLY A 1 82 ? 17.425 -12.887 -17.371 1.00 4.73 144 GLY A C 1
ATOM 651 O O . GLY A 1 82 ? 17.943 -11.775 -17.451 1.00 5.58 144 GLY A O 1
ATOM 652 N N . VAL A 1 83 ? 16.166 -13.055 -16.953 1.00 5.04 145 VAL A N 1
ATOM 653 C CA . VAL A 1 83 ? 15.300 -11.931 -16.566 1.00 4.58 145 VAL A CA 1
ATOM 654 C C . VAL A 1 83 ? 14.461 -12.401 -15.392 1.00 3.80 145 VAL A C 1
ATOM 655 O O . VAL A 1 83 ? 13.838 -13.461 -15.461 1.00 5.06 145 VAL A O 1
ATOM 659 N N . VAL A 1 84 ? 14.488 -11.643 -14.298 1.00 4.22 146 VAL A N 1
ATOM 660 C CA . VAL A 1 84 ? 13.626 -11.953 -13.149 1.00 4.54 146 VAL A CA 1
ATOM 661 C C . VAL A 1 84 ? 12.426 -11.015 -13.120 1.00 4.55 146 VAL A C 1
ATOM 662 O O . VAL A 1 84 ? 12.543 -9.794 -13.245 1.00 4.20 146 VAL A O 1
ATOM 666 N N . LEU A 1 85 ? 11.266 -11.622 -12.902 1.00 4.31 147 LEU A N 1
ATOM 667 C CA . LEU A 1 85 ? 10.076 -10.864 -12.500 1.00 3.80 147 LEU A CA 1
ATOM 668 C C . LEU A 1 85 ? 9.973 -10.887 -10.989 1.00 4.03 147 LEU A C 1
ATOM 669 O O . LEU A 1 85 ? 9.828 -11.976 -10.398 1.00 4.03 147 LEU A O 1
ATOM 674 N N . VAL A 1 86 ? 10.045 -9.728 -10.347 1.00 4.03 148 VAL A N 1
ATOM 675 C CA . VAL A 1 86 ? 9.731 -9.603 -8.945 1.00 3.31 148 VAL A CA 1
ATOM 676 C C . VAL A 1 86 ? 8.273 -9.176 -8.840 1.00 3.30 148 VAL A C 1
ATOM 677 O O . VAL A 1 86 ? 7.882 -8.138 -9.400 1.00 4.52 148 VAL A O 1
ATOM 681 N N . HIS A 1 87 ? 7.464 -9.967 -8.147 1.00 3.27 149 HIS A N 1
ATOM 682 C CA . HIS A 1 87 ? 6.050 -9.659 -8.065 1.00 4.35 149 HIS A CA 1
ATOM 683 C C . HIS A 1 87 ? 5.534 -9.921 -6.676 1.00 3.93 149 HIS A C 1
ATOM 684 O O . HIS A 1 87 ? 6.129 -10.672 -5.893 1.00 4.00 149 HIS A O 1
ATOM 691 N N . SER A 1 88 ? 4.366 -9.350 -6.390 1.00 4.98 150 SER A N 1
ATOM 692 C CA . SER A 1 88 ? 3.680 -9.656 -5.149 1.00 5.26 150 SER A CA 1
ATOM 693 C C . SER A 1 88 ? 2.206 -9.883 -5.517 1.00 5.42 150 SER A C 1
ATOM 694 O O . SER A 1 88 ? 1.936 -10.731 -6.379 1.00 5.32 150 SER A O 1
ATOM 697 N N . ASN A 1 89 ? 1.274 -9.207 -4.845 1.00 5.13 151 ASN A N 1
ATOM 698 C CA . ASN A 1 89 ? -0.124 -9.373 -5.197 1.00 5.86 151 ASN A CA 1
ATOM 699 C C . ASN A 1 89 ? -0.549 -8.210 -6.071 1.00 4.68 151 ASN A C 1
ATOM 700 O O . ASN A 1 89 ? -0.412 -8.304 -7.285 1.00 5.72 151 ASN A O 1
ATOM 705 N N . ALA A 1 90 ? -0.887 -7.050 -5.506 1.00 4.83 152 ALA A N 1
ATOM 706 C CA . ALA A 1 90 ? -1.092 -5.873 -6.350 1.00 5.55 152 ALA A CA 1
ATOM 707 C C . ALA A 1 90 ? 0.210 -5.426 -6.997 1.00 4.93 152 ALA A C 1
ATOM 708 O O . ALA A 1 90 ? 0.183 -4.740 -8.018 1.00 5.72 152 ALA A O 1
ATOM 710 N N . GLY A 1 91 ? 1.369 -5.725 -6.396 1.00 4.52 153 GLY A N 1
ATOM 711 C CA . GLY A 1 91 ? 2.620 -5.287 -6.992 1.00 5.29 153 GLY A CA 1
ATOM 712 C C . GLY A 1 91 ? 2.919 -3.815 -6.835 1.00 4.82 153 GLY A C 1
ATOM 713 O O . GLY A 1 91 ? 3.658 -3.252 -7.687 1.00 6.17 153 GLY A O 1
ATOM 714 N N . VAL A 1 92 ? 2.393 -3.185 -5.783 1.00 4.83 154 VAL A N 1
ATOM 715 C CA . VAL A 1 92 ? 2.553 -1.732 -5.610 1.00 5.16 154 VAL A CA 1
ATOM 716 C C . VAL A 1 92 ? 3.266 -1.383 -4.307 1.00 4.48 154 VAL A C 1
ATOM 717 O O . VAL A 1 92 ? 3.612 -0.227 -4.096 1.00 5.60 154 VAL A O 1
ATOM 721 N N . SER A 1 93 ? 3.550 -2.361 -3.460 1.00 4.33 155 SER A N 1
ATOM 722 C CA . SER A 1 93 ? 4.079 -2.073 -2.132 1.00 4.96 155 SER A CA 1
ATOM 723 C C . SER A 1 93 ? 5.196 -3.034 -1.757 1.00 3.37 155 SER A C 1
ATOM 724 O O . SER A 1 93 ? 6.370 -2.635 -1.801 1.00 4.49 155 SER A O 1
ATOM 727 N N . ARG A 1 94 ? 4.898 -4.277 -1.413 1.00 4.01 156 ARG A N 1
ATOM 728 C CA . ARG A 1 94 ? 5.951 -5.243 -1.102 1.00 4.49 156 ARG A CA 1
ATOM 729 C C . ARG A 1 94 ? 6.963 -5.354 -2.230 1.00 3.78 156 ARG A C 1
ATOM 730 O O . ARG A 1 94 ? 8.160 -5.187 -2.010 1.00 4.51 156 ARG A O 1
ATOM 738 N N . ALA A 1 95 ? 6.519 -5.691 -3.441 1.00 3.89 157 ALA A N 1
ATOM 739 C CA . ALA A 1 95 ? 7.479 -5.918 -4.527 1.00 4.18 157 ALA A CA 1
ATOM 740 C C . ALA A 1 95 ? 8.183 -4.619 -4.909 1.00 3.82 157 ALA A C 1
ATOM 741 O O . ALA A 1 95 ? 9.362 -4.621 -5.227 1.00 4.24 157 ALA A O 1
ATOM 743 N N . ALA A 1 96 ? 7.479 -3.494 -4.854 1.00 4.05 158 ALA A N 1
ATOM 744 C CA . ALA A 1 96 ? 8.081 -2.209 -5.162 1.00 4.36 158 ALA A CA 1
ATOM 745 C C . ALA A 1 96 ? 9.213 -1.897 -4.172 1.00 3.16 158 ALA A C 1
ATOM 746 O O . ALA A 1 96 ? 10.298 -1.434 -4.580 1.00 3.90 158 ALA A O 1
ATOM 748 N N . ALA A 1 97 ? 8.963 -2.146 -2.884 1.00 3.66 159 ALA A N 1
ATOM 749 C CA . ALA A 1 97 ? 9.957 -1.848 -1.847 1.00 3.98 159 ALA A CA 1
ATOM 750 C C . ALA A 1 97 ? 11.182 -2.736 -2.016 1.00 4.08 159 ALA A C 1
ATOM 751 O O . ALA A 1 97 ? 12.321 -2.267 -1.868 1.00 4.70 159 ALA A O 1
ATOM 753 N N . ILE A 1 98 ? 10.982 -4.005 -2.345 1.00 4.28 160 ILE A N 1
ATOM 754 C CA . ILE A 1 98 ? 12.103 -4.903 -2.625 1.00 5.13 160 ILE A CA 1
ATOM 755 C C . ILE A 1 98 ? 12.981 -4.392 -3.778 1.00 3.78 160 ILE A C 1
ATOM 756 O O . ILE A 1 98 ? 14.198 -4.347 -3.658 1.00 4.54 160 ILE A O 1
ATOM 761 N N . VAL A 1 99 ? 12.356 -3.976 -4.871 1.00 4.23 161 VAL A N 1
ATOM 762 C CA . VAL A 1 99 ? 13.129 -3.476 -6.004 1.00 4.54 161 VAL A CA 1
ATOM 763 C C . VAL A 1 99 ? 13.820 -2.169 -5.693 1.00 4.31 161 VAL A C 1
ATOM 764 O O . VAL A 1 99 ? 14.972 -1.974 -6.106 1.00 5.54 161 VAL A O 1
ATOM 768 N N . ILE A 1 100 ? 13.155 -1.235 -5.028 1.00 4.76 162 ILE A N 1
ATOM 769 C CA . ILE A 1 100 ? 13.826 0.003 -4.648 1.00 4.49 162 ILE A CA 1
ATOM 770 C C . ILE A 1 100 ? 15.041 -0.305 -3.771 1.00 4.83 162 ILE A C 1
ATOM 771 O O . ILE A 1 100 ? 16.135 0.218 -4.009 1.00 5.12 162 ILE A O 1
ATOM 776 N N . GLY A 1 101 ? 14.876 -1.156 -2.781 1.00 4.71 163 GLY A N 1
ATOM 777 C CA . GLY A 1 101 ? 15.983 -1.501 -1.937 1.00 5.06 163 GLY A CA 1
ATOM 778 C C . GLY A 1 101 ? 17.106 -2.210 -2.684 1.00 5.12 163 GLY A C 1
ATOM 779 O O . GLY A 1 101 ? 18.299 -1.971 -2.435 1.00 5.81 163 GLY A O 1
ATOM 780 N N . PHE A 1 102 ? 16.751 -3.013 -3.687 1.00 5.06 164 PHE A N 1
ATOM 781 C CA . PHE A 1 102 ? 17.737 -3.711 -4.492 1.00 5.06 164 PHE A CA 1
ATOM 782 C C . PHE A 1 102 ? 18.622 -2.701 -5.197 1.00 6.03 164 PHE A C 1
ATOM 783 O O . PHE A 1 102 ? 19.861 -2.877 -5.282 1.00 6.25 164 PHE A O 1
ATOM 791 N N . LEU A 1 103 ? 18.026 -1.664 -5.788 1.00 5.20 165 LEU A N 1
ATOM 792 C CA . LEU A 1 103 ? 18.786 -0.655 -6.479 1.00 6.86 165 LEU A CA 1
ATOM 793 C C . LEU A 1 103 ? 19.685 0.094 -5.496 1.00 6.43 165 LEU A C 1
ATOM 794 O O . LEU A 1 103 ? 20.873 0.364 -5.807 1.00 8.01 165 LEU A O 1
ATOM 799 N N . MET A 1 104 ? 19.137 0.457 -4.348 1.00 6.54 166 MET A N 1
ATOM 800 C CA . MET A 1 104 ? 19.964 1.112 -3.337 1.00 6.86 166 MET A CA 1
ATOM 801 C C . MET A 1 104 ? 21.144 0.213 -2.911 1.00 6.45 166 MET A C 1
ATOM 802 O O . MET A 1 104 ? 22.280 0.696 -2.655 1.00 8.73 166 MET A O 1
ATOM 807 N N . ASN A 1 105 ? 20.914 -1.075 -2.752 1.00 7.75 167 ASN A N 1
ATOM 808 C CA . ASN A 1 105 ? 21.959 -1.954 -2.251 1.00 7.77 167 ASN A CA 1
ATOM 809 C C . ASN A 1 105 ? 23.029 -2.198 -3.342 1.00 8.85 167 ASN A C 1
ATOM 810 O O . ASN A 1 105 ? 24.233 -2.251 -3.054 1.00 10.16 167 ASN A O 1
ATOM 815 N N . SER A 1 106 ? 22.601 -2.472 -4.572 1.00 8.72 168 SER A N 1
ATOM 816 C CA . SER A 1 106 ? 23.478 -2.950 -5.632 1.00 10.68 168 SER A CA 1
ATOM 817 C C . SER A 1 106 ? 24.207 -1.795 -6.310 1.00 11.91 168 SER A C 1
ATOM 818 O O . SER A 1 106 ? 25.288 -1.999 -6.868 1.00 16.63 168 SER A O 1
ATOM 821 N N . GLU A 1 107 ? 23.667 -0.587 -6.255 1.00 12.60 169 GLU A N 1
ATOM 822 C CA . GLU A 1 107 ? 24.286 0.551 -6.913 1.00 14.12 169 GLU A CA 1
ATOM 823 C C . GLU A 1 107 ? 24.577 1.730 -6.008 1.00 14.62 169 GLU A C 1
ATOM 824 O O . GLU A 1 107 ? 25.149 2.739 -6.472 1.00 16.81 169 GLU A O 1
ATOM 830 N N . GLN A 1 108 ? 24.161 1.604 -4.747 1.00 13.65 170 GLN A N 1
ATOM 831 C CA . GLN A 1 108 ? 24.324 2.671 -3.749 1.00 15.93 170 GLN A CA 1
ATOM 832 C C . GLN A 1 108 ? 23.721 3.973 -4.272 1.00 16.39 170 GLN A C 1
ATOM 833 O O . GLN A 1 108 ? 24.125 5.083 -3.885 1.00 19.24 170 GLN A O 1
ATOM 839 N N . THR A 1 109 ? 22.638 3.839 -5.035 1.00 15.09 171 THR A N 1
ATOM 840 C CA . THR A 1 109 ? 21.903 5.043 -5.379 1.00 16.65 171 THR A CA 1
ATOM 841 C C . THR A 1 109 ? 20.926 5.438 -4.306 1.00 13.07 171 THR A C 1
ATOM 842 O O . THR A 1 109 ? 20.554 4.620 -3.455 1.00 13.99 171 THR A O 1
ATOM 846 N N . SER A 1 110 ? 20.527 6.701 -4.331 1.00 11.09 172 SER A N 1
ATOM 847 C CA . SER A 1 110 ? 19.767 7.221 -3.211 1.00 10.53 172 SER A CA 1
ATOM 848 C C . SER A 1 110 ? 18.343 6.670 -3.227 1.00 8.57 172 SER A C 1
ATOM 849 O O . SER A 1 110 ? 17.828 6.254 -4.267 1.00 8.12 172 SER A O 1
ATOM 852 N N . PHE A 1 111 ? 17.663 6.783 -2.089 1.00 7.92 173 PHE A N 1
ATOM 853 C CA . PHE A 1 111 ? 16.254 6.444 -2.033 1.00 7.09 173 PHE A CA 1
ATOM 854 C C . PHE A 1 111 ? 15.463 7.220 -3.059 1.00 6.60 173 PHE A C 1
ATOM 855 O O . PHE A 1 111 ? 14.622 6.662 -3.775 1.00 7.21 173 PHE A O 1
ATOM 863 N N . THR A 1 112 ? 15.643 8.540 -3.092 1.00 8.00 174 THR A N 1
ATOM 864 C CA . THR A 1 112 ? 14.760 9.318 -3.954 1.00 9.65 174 THR A CA 1
ATOM 865 C C . THR A 1 112 ? 14.996 8.963 -5.432 1.00 7.90 174 THR A C 1
ATOM 866 O O . THR A 1 112 ? 14.084 8.926 -6.254 1.00 8.55 174 THR A O 1
ATOM 870 N N . SER A 1 113 ? 16.254 8.747 -5.796 1.00 8.58 175 SER A N 1
ATOM 871 C CA . SER A 1 113 ? 16.541 8.408 -7.179 1.00 8.58 175 SER A CA 1
ATOM 872 C C . SER A 1 113 ? 16.015 7.001 -7.542 1.00 7.07 175 SER A C 1
ATOM 873 O O . SER A 1 113 ? 15.457 6.802 -8.636 1.00 7.91 175 SER A O 1
ATOM 876 N N . ALA A 1 114 ? 16.168 6.037 -6.620 1.00 7.24 176 ALA A N 1
ATOM 877 C CA . ALA A 1 114 ? 15.666 4.680 -6.869 1.00 6.33 176 ALA A CA 1
ATOM 878 C C . ALA A 1 114 ? 14.128 4.696 -6.938 1.00 6.68 176 ALA A C 1
ATOM 879 O O . ALA A 1 114 ? 13.518 4.085 -7.825 1.00 6.63 176 ALA A O 1
ATOM 881 N N . PHE A 1 115 ? 13.498 5.413 -6.002 1.00 6.55 177 PHE A N 1
ATOM 882 C CA . PHE A 1 115 ? 12.036 5.498 -5.983 1.00 6.13 177 PHE A CA 1
ATOM 883 C C . PHE A 1 115 ? 11.530 6.081 -7.295 1.00 5.92 177 PHE A C 1
ATOM 884 O O . PHE A 1 115 ? 10.600 5.585 -7.924 1.00 6.35 177 PHE A O 1
ATOM 892 N N . SER A 1 116 ? 12.158 7.156 -7.739 1.00 7.13 178 SER A N 1
ATOM 893 C CA . SER A 1 116 ? 11.718 7.815 -8.986 1.00 8.61 178 SER A CA 1
ATOM 894 C C . SER A 1 116 ? 11.894 6.893 -10.179 1.00 7.41 178 SER A C 1
ATOM 895 O O . SER A 1 116 ? 11.029 6.851 -11.052 1.00 8.37 178 SER A O 1
ATOM 898 N N . LEU A 1 117 ? 13.016 6.183 -10.262 1.00 7.29 179 LEU A N 1
ATOM 899 C CA . LEU A 1 117 ? 13.197 5.281 -11.383 1.00 8.13 179 LEU A CA 1
ATOM 900 C C . LEU A 1 117 ? 12.092 4.215 -11.407 1.00 6.63 179 LEU A C 1
ATOM 901 O O . LEU A 1 117 ? 11.532 3.875 -12.469 1.00 6.89 179 LEU A O 1
ATOM 906 N N . VAL A 1 118 ? 11.817 3.639 -10.241 1.00 6.24 180 VAL A N 1
ATOM 907 C CA . VAL A 1 118 ? 10.837 2.571 -10.203 1.00 5.70 180 VAL A CA 1
ATOM 908 C C . VAL A 1 118 ? 9.426 3.074 -10.470 1.00 5.45 180 VAL A C 1
ATOM 909 O O . VAL A 1 118 ? 8.699 2.445 -11.225 1.00 5.91 180 VAL A O 1
ATOM 913 N N . LYS A 1 119 ? 9.064 4.251 -9.952 1.00 5.98 181 LYS A N 1
ATOM 914 C CA . LYS A 1 119 ? 7.743 4.791 -10.242 1.00 5.82 181 LYS A CA 1
ATOM 915 C C . LYS A 1 119 ? 7.582 5.207 -11.692 1.00 6.51 181 LYS A C 1
ATOM 916 O O . LYS A 1 119 ? 6.500 5.089 -12.255 1.00 6.62 181 LYS A O 1
ATOM 922 N N . ASN A 1 120 ? 8.646 5.710 -12.312 1.00 6.34 182 ASN A N 1
ATOM 923 C CA . ASN A 1 120 ? 8.553 5.997 -13.746 1.00 7.96 182 ASN A CA 1
ATOM 924 C C . ASN A 1 120 ? 8.314 4.717 -14.556 1.00 8.25 182 ASN A C 1
ATOM 925 O O . ASN A 1 120 ? 7.564 4.721 -15.542 1.00 8.00 182 ASN A O 1
ATOM 930 N N . ALA A 1 121 ? 8.920 3.615 -14.145 1.00 5.86 183 ALA A N 1
ATOM 931 C CA . ALA A 1 121 ? 8.724 2.354 -14.814 1.00 6.25 183 ALA A CA 1
ATOM 932 C C . ALA A 1 121 ? 7.363 1.747 -14.553 1.00 6.00 183 ALA A C 1
ATOM 933 O O . ALA A 1 121 ? 6.813 1.079 -15.418 1.00 6.43 183 ALA A O 1
ATOM 935 N N . ARG A 1 122 ? 6.863 1.942 -13.327 1.00 5.86 184 ARG A N 1
ATOM 936 C CA . ARG A 1 122 ? 5.622 1.371 -12.841 1.00 5.39 184 ARG A CA 1
ATOM 937 C C . ARG A 1 122 ? 4.862 2.431 -12.063 1.00 4.66 184 ARG A C 1
ATOM 938 O O . ARG A 1 122 ? 4.968 2.522 -10.851 1.00 5.45 184 ARG A O 1
ATOM 946 N N . PRO A 1 123 ? 4.070 3.258 -12.778 1.00 4.83 185 PRO A N 1
ATOM 947 C CA . PRO A 1 123 ? 3.483 4.452 -12.133 1.00 5.59 185 PRO A CA 1
ATOM 948 C C . PRO A 1 123 ? 2.462 4.172 -11.053 1.00 4.61 185 PRO A C 1
ATOM 949 O O . PRO A 1 123 ? 2.089 5.099 -10.354 1.00 5.91 185 PRO A O 1
ATOM 953 N N . SER A 1 124 ? 2.014 2.938 -10.911 1.00 4.25 186 SER A N 1
ATOM 954 C CA . SER A 1 124 ? 1.077 2.588 -9.873 1.00 5.37 186 SER A CA 1
ATOM 955 C C . SER A 1 124 ? 1.711 2.318 -8.510 1.00 4.74 186 SER A C 1
ATOM 956 O O . SER A 1 124 ? 0.964 2.080 -7.554 1.00 5.05 186 SER A O 1
ATOM 959 N N . ILE A 1 125 ? 3.032 2.323 -8.384 1.00 4.41 187 ILE A N 1
ATOM 960 C CA . ILE A 1 125 ? 3.563 1.963 -7.061 1.00 4.79 187 ILE A CA 1
ATOM 961 C C . ILE A 1 125 ? 3.109 2.916 -5.981 1.00 5.05 187 ILE A C 1
ATOM 962 O O . ILE A 1 125 ? 2.948 4.126 -6.211 1.00 5.49 187 ILE A O 1
ATOM 967 N N . CYS A 1 126 ? 2.939 2.389 -4.764 1.00 4.84 188 CYS A N 1
ATOM 968 C CA . CYS A 1 126 ? 2.538 3.210 -3.629 1.00 5.40 188 CYS A CA 1
ATOM 969 C C . CYS A 1 126 ? 2.853 2.386 -2.387 1.00 5.42 188 CYS A C 1
ATOM 970 O O . CYS A 1 126 ? 1.984 1.763 -1.782 1.00 6.59 188 CYS A O 1
ATOM 973 N N . PRO A 1 127 ? 4.126 2.327 -1.994 1.00 5.21 189 PRO A N 1
ATOM 974 C CA . PRO A 1 127 ? 4.497 1.470 -0.855 1.00 5.52 189 PRO A CA 1
ATOM 975 C C . PRO A 1 127 ? 3.885 1.972 0.437 1.00 4.29 189 PRO A C 1
ATOM 976 O O . PRO A 1 127 ? 3.752 3.186 0.632 1.00 5.34 189 PRO A O 1
ATOM 980 N N . ASN A 1 128 ? 3.611 1.083 1.377 1.00 4.83 190 ASN A N 1
ATOM 981 C CA . ASN A 1 128 ? 3.042 1.504 2.643 1.00 4.03 190 ASN A CA 1
ATOM 982 C C . ASN A 1 128 ? 4.032 2.435 3.359 1.00 4.26 190 ASN A C 1
ATOM 983 O O . ASN A 1 128 ? 5.233 2.421 3.095 1.00 4.07 190 ASN A O 1
ATOM 988 N N . SER A 1 129 ? 3.515 3.225 4.288 1.00 4.92 191 SER A N 1
ATOM 989 C CA . SER A 1 129 ? 4.319 4.294 4.864 1.00 4.89 191 SER A CA 1
ATOM 990 C C . SER A 1 129 ? 5.452 3.756 5.727 1.00 4.33 191 SER A C 1
ATOM 991 O O . SER A 1 129 ? 6.466 4.465 5.930 1.00 5.47 191 SER A O 1
ATOM 994 N N . GLY A 1 130 ? 5.307 2.541 6.235 1.00 4.30 192 GLY A N 1
ATOM 995 C CA . GLY A 1 130 ? 6.381 1.894 6.976 1.00 4.68 192 GLY A CA 1
ATOM 996 C C . GLY A 1 130 ? 7.524 1.549 6.061 1.00 3.80 192 GLY A C 1
ATOM 997 O O . GLY A 1 130 ? 8.690 1.877 6.326 1.00 4.37 192 GLY A O 1
ATOM 998 N N . PHE A 1 131 ? 7.219 0.890 4.947 1.00 4.35 193 PHE A N 1
ATOM 999 C CA . PHE A 1 131 ? 8.235 0.578 3.956 1.00 4.02 193 PHE A CA 1
ATOM 1000 C C . PHE A 1 131 ? 8.911 1.847 3.478 1.00 3.78 193 PHE A C 1
ATOM 1001 O O . PHE A 1 131 ? 10.124 1.867 3.272 1.00 4.56 193 PHE A O 1
ATOM 1009 N N . MET A 1 132 ? 8.149 2.913 3.244 1.00 4.44 194 MET A N 1
ATOM 1010 C CA . MET A 1 132 ? 8.738 4.170 2.767 1.00 4.78 194 MET A CA 1
ATOM 1011 C C . MET A 1 132 ? 9.791 4.654 3.759 1.00 4.16 194 MET A C 1
ATOM 1012 O O . MET A 1 132 ? 10.892 5.015 3.375 1.00 4.31 194 MET A O 1
ATOM 1017 N N . GLU A 1 133 ? 9.436 4.750 5.037 1.00 4.17 195 GLU A N 1
ATOM 1018 C CA . GLU A 1 133 ? 10.338 5.272 6.012 1.00 4.58 195 GLU A CA 1
ATOM 1019 C C . GLU A 1 133 ? 11.554 4.342 6.217 1.00 4.04 195 GLU A C 1
ATOM 1020 O O . GLU A 1 133 ? 12.717 4.817 6.348 1.00 4.59 195 GLU A O 1
ATOM 1026 N N . GLN A 1 134 ? 11.316 3.032 6.222 1.00 4.25 196 GLN A N 1
ATOM 1027 C CA . GLN A 1 134 ? 12.407 2.066 6.280 1.00 4.10 196 GLN A CA 1
ATOM 1028 C C . GLN A 1 134 ? 13.408 2.308 5.132 1.00 4.17 196 GLN A C 1
ATOM 1029 O O . GLN A 1 134 ? 14.628 2.381 5.362 1.00 4.56 196 GLN A O 1
ATOM 1035 N N . LEU A 1 135 ? 12.886 2.417 3.904 1.00 3.84 197 LEU A N 1
ATOM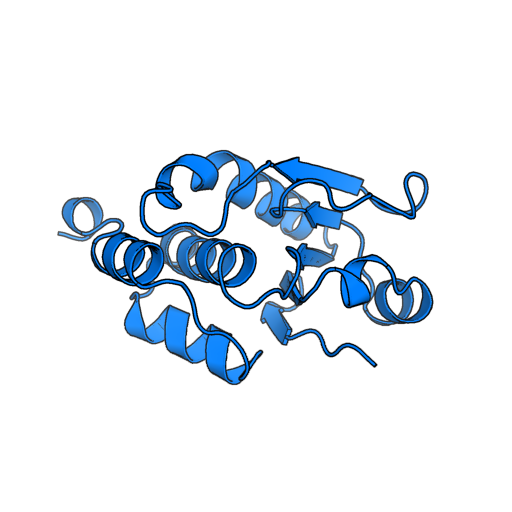 1036 C CA . LEU A 1 135 ? 13.749 2.661 2.735 1.00 3.73 197 LEU A CA 1
ATOM 1037 C C . LEU A 1 135 ? 14.493 3.982 2.842 1.00 3.71 197 LEU A C 1
ATOM 1038 O O . LEU A 1 135 ? 15.681 4.049 2.503 1.00 4.75 197 LEU A O 1
ATOM 1043 N N . ARG A 1 136 ? 13.862 5.034 3.345 1.00 4.52 198 ARG A N 1
ATOM 1044 C CA . ARG A 1 136 ? 14.582 6.288 3.523 1.00 4.59 198 ARG A CA 1
ATOM 1045 C C . ARG A 1 136 ? 15.801 6.101 4.379 1.00 3.83 198 ARG A C 1
ATOM 1046 O O . ARG A 1 136 ? 16.843 6.724 4.117 1.00 6.19 198 ARG A O 1
ATOM 1054 N N . THR A 1 137 ? 15.698 5.288 5.426 1.00 4.64 199 THR A N 1
ATOM 1055 C CA . THR A 1 137 ? 16.801 5.139 6.375 1.00 5.17 199 THR A CA 1
ATOM 1056 C C . THR A 1 137 ? 17.848 4.140 5.918 1.00 4.86 199 THR A C 1
ATOM 1057 O O . THR A 1 137 ? 18.953 4.085 6.488 1.00 6.61 199 THR A O 1
ATOM 1061 N N . TYR A 1 138 ? 17.547 3.354 4.881 1.00 5.15 200 TYR A N 1
ATOM 1062 C CA . TYR A 1 138 ? 18.351 2.198 4.541 1.00 5.49 200 TYR A CA 1
ATOM 1063 C C . TYR A 1 138 ? 19.757 2.608 4.164 1.00 6.61 200 TYR A C 1
ATOM 1064 O O . TYR A 1 138 ? 19.927 3.392 3.244 1.00 7.64 200 TYR A O 1
ATOM 1073 N N . GLN A 1 139 ? 20.738 1.997 4.844 1.00 6.37 201 GLN A N 1
ATOM 1074 C CA . GLN A 1 139 ? 22.169 2.168 4.597 1.00 7.93 201 GLN A CA 1
ATOM 1075 C C . GLN A 1 139 ? 22.678 3.581 4.858 1.00 7.22 201 GLN A C 1
ATOM 1076 O O . GLN A 1 139 ? 23.814 3.900 4.460 1.00 8.67 201 GLN A O 1
ATOM 1082 N N . GLU A 1 140 ? 21.963 4.360 5.672 1.00 7.71 202 GLU A N 1
ATOM 1083 C CA . GLU A 1 140 ? 22.549 5.661 6.041 1.00 8.49 202 GLU A CA 1
ATOM 1084 C C . GLU A 1 140 ? 23.889 5.477 6.775 1.00 9.92 202 GLU A C 1
ATOM 1085 O O . GLU A 1 140 ? 24.859 6.217 6.459 1.00 12.14 202 GLU A O 1
ATOM 1091 N N . GLY A 1 141 ? 23.998 4.492 7.679 1.00 8.55 203 GLY A N 1
ATOM 1092 C CA . GLY A 1 141 ? 25.296 4.297 8.356 1.00 9.92 203 GLY A CA 1
ATOM 1093 C C . GLY A 1 141 ? 26.396 3.976 7.366 1.00 9.58 203 GLY A C 1
ATOM 1094 O O . GLY A 1 141 ? 27.468 4.579 7.373 1.00 11.93 203 GLY A O 1
ATOM 1095 N N . LYS A 1 142 ? 26.127 3.037 6.471 1.00 10.32 204 LYS A N 1
ATOM 1096 C CA . LYS A 1 142 ? 27.099 2.602 5.474 1.00 12.89 204 LYS A CA 1
ATOM 1097 C C . LYS A 1 142 ? 27.573 3.743 4.593 1.00 9.50 204 LYS A C 1
ATOM 1098 O O . LYS A 1 142 ? 28.777 3.857 4.305 1.00 11.33 204 LYS A O 1
ATOM 1104 N N . GLU A 1 143 ? 26.649 4.572 4.133 1.00 11.71 205 GLU A N 1
ATOM 1105 C CA . GLU A 1 143 ? 26.971 5.626 3.169 1.00 10.63 205 GLU A CA 1
ATOM 1106 C C . GLU A 1 143 ? 27.761 6.740 3.860 1.00 12.62 205 GLU A C 1
ATOM 1107 O O . GLU A 1 143 ? 28.526 7.470 3.232 1.00 14.75 205 GLU A O 1
ATOM 1113 N N . SER A 1 144 ? 27.503 6.936 5.147 1.00 14.02 206 SER A N 1
ATOM 1114 C CA . SER A 1 144 ? 28.134 8.003 5.920 1.00 15.56 206 SER A CA 1
ATOM 1115 C C . SER A 1 144 ? 28.083 9.375 5.231 1.00 16.14 206 SER A C 1
ATOM 1116 O O . SER A 1 144 ? 29.119 10.082 5.186 1.00 17.81 206 SER A O 1
#

InterPro domains:
  IPR000340 Dual specificity phosphatase, catalytic domain [PF00782] (74-202)
  IPR000387 Tyrosine-specific protein phosphatases domain [PS50056] (133-187)
  IPR020422 Dual specificity protein phosphatase domain [PS50054] (65-206)
  IPR020422 Dual specificity protein phosphatase domain [SM00195] (65-203)
  IPR029021 Protein-tyrosine phosphatase-like [G3DSA:3.90.190.10] (62-205)
  IPR029021 Protein-tyrosine phosphatase-like [SSF52799] (65-202)

CATH classification: 3.90.190.10

Solvent-accessible surface area: 7232 Å² total; per-residue (Å²): 155,38,139,23,2,94,12,54,114,42,0,8,0,0,15,54,97,2,3,61,38,52,112,45,4,123,160,54,150,12,56,7,0,0,7,0,4,145,70,20,138,39,51,38,134,114,73,22,60,43,57,67,23,73,1,88,58,85,68,146,18,73,0,51,63,57,5,85,75,0,14,105,12,0,72,50,0,98,199,128,139,10,17,0,0,0,1,1,74,64,1,39,6,36,0,0,0,0,0,0,0,2,0,9,61,54,58,130,51,58,22,95,64,1,34,58,69,0,88,125,33,25,101,65,4,92,10,28,86,13,0,34,93,34,0,109,64,34,32,110,71,152,87,134